Protein AF-A0AAU3PZ41-F1 (afdb_monomer_lite)

Foldseek 3Di:
DDDDDDPLRVLVVLLVVLVVVLVVLVVVLVVLDPPDDDPDDDDDPVVVVVSVVSNVVSVVSSVVSVVVSVVSVVVSVVCVVVVVPDDDPPDD

Secondary structure (DSSP, 8-state):
-PPPPPHHHHHHHHHHHHHHHHHHHHHHHHHT-TT---TT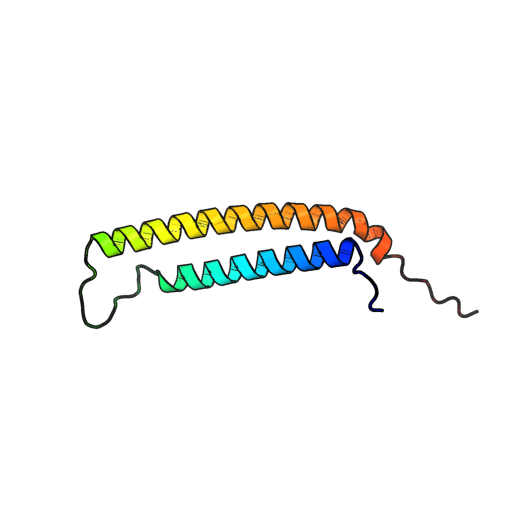-PPPHHHHHHHHHHHHHHHHHHHHHHHHHHHHHHHHHTTHHHHTT-------

Radius of gyration: 21.59 Å; chains: 1; bounding box: 51×29×62 Å

pLDDT: mean 84.61, std 15.35, range [46.28, 98.44]

Sequence (92 aa):
MAALPTQPEMLRRASAELDHARNALSDGAAWLRSDWTPVGTVLPTGVGDACVTARDEIAAAKNALDRAKDALDRALDHYQPDIDAEPVDATR

Structure (mmCIF, N/CA/C/O backbone):
data_AF-A0AAU3PZ41-F1
#
_entry.id   AF-A0AAU3PZ41-F1
#
loop_
_atom_site.group_PDB
_atom_site.id
_atom_site.type_symbol
_atom_site.label_atom_id
_atom_site.label_alt_id
_atom_site.label_comp_id
_atom_site.label_asym_id
_atom_site.label_entity_id
_atom_site.label_seq_id
_atom_site.pdbx_PDB_ins_code
_atom_site.Cartn_x
_atom_site.Cartn_y
_atom_site.Cartn_z
_atom_site.occupancy
_atom_site.B_iso_or_equiv
_atom_site.auth_seq_id
_atom_site.auth_comp_id
_atom_site.auth_asym_id
_atom_site.auth_atom_id
_atom_site.pdbx_PDB_model_num
ATOM 1 N N . MET A 1 1 ? 36.458 0.299 -5.537 1.00 52.03 1 MET A N 1
ATOM 2 C CA . MET A 1 1 ? 35.220 1.108 -5.581 1.00 52.03 1 MET A CA 1
ATOM 3 C C . MET A 1 1 ? 34.090 0.167 -5.953 1.00 52.03 1 MET A C 1
ATOM 5 O O . MET A 1 1 ? 34.285 -0.598 -6.888 1.00 52.03 1 MET A O 1
ATOM 9 N N . ALA A 1 2 ? 32.986 0.141 -5.203 1.00 73.12 2 ALA A N 1
ATOM 10 C CA . ALA A 1 2 ? 31.825 -0.662 -5.591 1.00 73.12 2 ALA A CA 1
ATOM 11 C C . ALA A 1 2 ? 31.184 -0.049 -6.847 1.00 73.12 2 ALA A C 1
ATOM 13 O O . ALA A 1 2 ? 31.125 1.177 -6.958 1.00 73.12 2 ALA A O 1
ATOM 14 N N . ALA A 1 3 ? 30.758 -0.885 -7.795 1.00 81.88 3 ALA A N 1
ATOM 15 C CA . ALA A 1 3 ? 29.997 -0.425 -8.951 1.00 81.88 3 ALA A CA 1
ATOM 16 C C . ALA A 1 3 ? 28.650 0.156 -8.489 1.00 81.88 3 ALA A C 1
ATOM 18 O O . ALA A 1 3 ? 28.064 -0.329 -7.520 1.00 81.88 3 ALA A O 1
ATOM 19 N N . LEU A 1 4 ? 28.185 1.214 -9.159 1.00 90.62 4 LEU A N 1
ATOM 20 C CA . LEU A 1 4 ? 26.851 1.760 -8.914 1.00 90.62 4 LEU A CA 1
ATOM 21 C C . LEU A 1 4 ? 25.791 0.789 -9.457 1.00 90.62 4 LEU A C 1
ATOM 23 O O . LEU A 1 4 ? 26.039 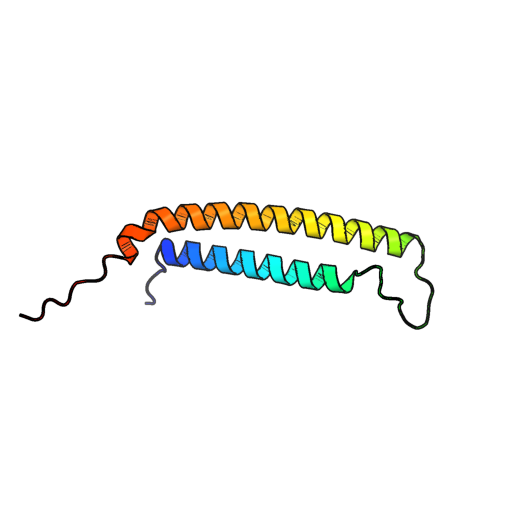0.163 -10.490 1.00 90.62 4 LEU A O 1
ATOM 27 N N . PRO A 1 5 ? 24.625 0.674 -8.796 1.00 90.12 5 PRO A N 1
ATOM 28 C CA . PRO A 1 5 ? 23.538 -0.156 -9.291 1.00 90.12 5 PRO A CA 1
ATOM 29 C C . PRO A 1 5 ? 23.014 0.375 -10.629 1.00 90.12 5 PRO A C 1
ATOM 31 O O . PRO A 1 5 ? 22.969 1.583 -10.877 1.00 90.12 5 PRO A O 1
ATOM 34 N N . THR A 1 6 ? 22.591 -0.545 -11.482 1.00 92.88 6 THR A N 1
ATOM 35 C CA . THR A 1 6 ? 21.915 -0.258 -12.746 1.00 92.88 6 THR A CA 1
ATOM 36 C C . THR A 1 6 ? 20.496 0.271 -12.510 1.00 92.88 6 THR A C 1
ATOM 38 O O . THR A 1 6 ? 19.901 0.079 -11.445 1.00 92.88 6 THR A O 1
ATOM 41 N N . GLN A 1 7 ? 19.907 0.922 -13.519 1.00 92.94 7 GLN A N 1
ATOM 42 C CA . GLN A 1 7 ? 18.522 1.398 -13.428 1.00 92.94 7 GLN A CA 1
ATOM 43 C C . GLN A 1 7 ? 17.514 0.257 -13.166 1.00 92.94 7 GLN A C 1
ATOM 45 O O . GLN A 1 7 ? 16.699 0.416 -12.254 1.00 92.94 7 GLN A O 1
ATOM 50 N N . PRO A 1 8 ? 17.581 -0.913 -13.843 1.00 93.12 8 PRO A N 1
ATOM 51 C CA . PRO A 1 8 ? 16.715 -2.048 -13.518 1.00 93.12 8 PRO A CA 1
ATOM 52 C C . PRO A 1 8 ? 16.891 -2.550 -12.080 1.00 93.12 8 PRO A C 1
ATOM 54 O O . PRO A 1 8 ? 15.907 -2.876 -11.422 1.00 93.12 8 PRO A O 1
ATOM 57 N N . GLU A 1 9 ? 18.119 -2.581 -11.550 1.00 93.19 9 GLU A N 1
ATOM 58 C CA . GLU A 1 9 ? 18.361 -2.959 -10.149 1.00 93.19 9 GLU A CA 1
ATOM 59 C C . GLU A 1 9 ? 17.729 -1.967 -9.170 1.00 93.19 9 GLU A C 1
ATOM 61 O O . GLU A 1 9 ? 17.091 -2.388 -8.204 1.00 93.19 9 GLU A O 1
ATOM 66 N N . MET A 1 10 ? 17.846 -0.662 -9.434 1.00 95.62 10 MET A N 1
ATOM 67 C CA . MET A 1 10 ? 17.191 0.368 -8.625 1.00 95.62 10 MET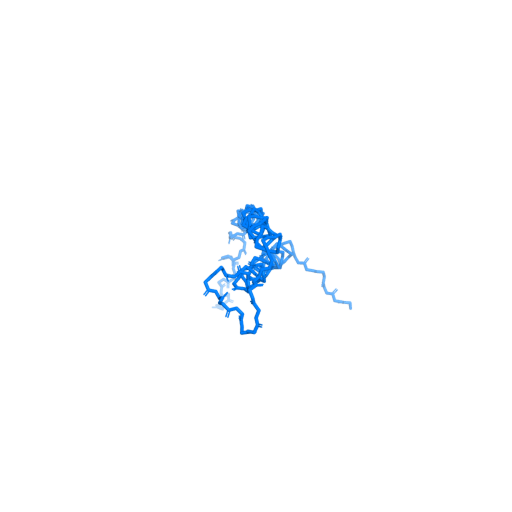 A CA 1
ATOM 68 C C . MET A 1 10 ? 15.665 0.216 -8.631 1.00 95.62 10 MET A C 1
ATOM 70 O O . MET A 1 10 ? 15.044 0.269 -7.569 1.00 95.62 10 MET A O 1
ATOM 74 N N . LEU A 1 11 ? 15.059 -0.005 -9.803 1.00 95.62 11 LEU A N 1
ATOM 75 C CA . LEU A 1 11 ? 13.609 -0.170 -9.943 1.00 95.62 11 LEU A CA 1
ATOM 76 C C . LEU A 1 11 ? 13.109 -1.451 -9.260 1.00 95.62 11 LEU A C 1
ATOM 78 O O . LEU A 1 11 ? 12.131 -1.393 -8.515 1.00 95.62 11 LEU A O 1
ATOM 82 N N . ARG A 1 12 ? 13.807 -2.585 -9.427 1.00 95.12 12 ARG A N 1
ATOM 83 C CA . ARG A 1 12 ? 13.479 -3.839 -8.721 1.00 95.12 12 ARG A CA 1
ATOM 84 C C . ARG A 1 12 ? 13.579 -3.673 -7.215 1.00 95.12 12 ARG A C 1
ATOM 86 O O . ARG A 1 12 ? 12.702 -4.137 -6.490 1.00 95.12 12 ARG A O 1
ATOM 93 N N . ARG A 1 13 ? 14.633 -3.002 -6.735 1.00 96.00 13 ARG A N 1
ATOM 94 C CA . ARG A 1 13 ? 14.795 -2.752 -5.302 1.00 96.00 13 ARG A CA 1
ATOM 95 C C . ARG A 1 13 ? 13.652 -1.895 -4.772 1.00 96.00 13 ARG A C 1
ATOM 97 O O . ARG A 1 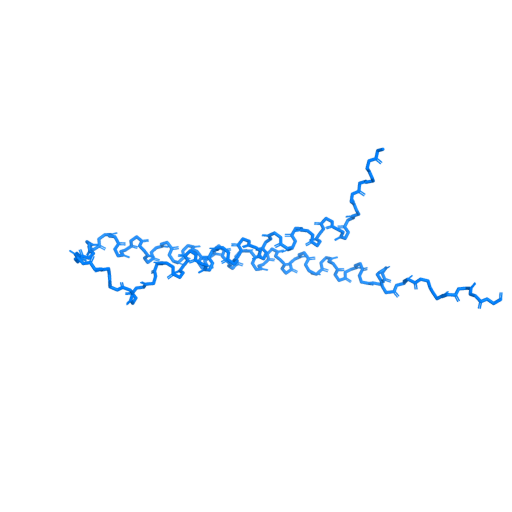13 ? 13.069 -2.254 -3.758 1.00 96.00 13 ARG A O 1
ATOM 104 N N . ALA A 1 14 ? 13.295 -0.818 -5.468 1.00 97.44 14 ALA A N 1
ATOM 105 C CA . ALA A 1 14 ? 12.166 0.022 -5.085 1.00 97.44 14 ALA A CA 1
ATOM 106 C C . ALA A 1 14 ? 10.834 -0.755 -5.081 1.00 97.44 14 ALA A C 1
ATOM 108 O O . ALA A 1 14 ? 10.095 -0.661 -4.105 1.00 97.44 14 ALA A O 1
ATOM 109 N N . SER A 1 15 ? 10.556 -1.573 -6.106 1.00 96.75 15 SER A N 1
ATOM 110 C CA . SER A 1 15 ? 9.347 -2.418 -6.166 1.00 96.75 15 SER A CA 1
ATOM 111 C C . SER A 1 15 ? 9.281 -3.399 -4.983 1.00 96.75 15 SER A C 1
ATOM 113 O O . SER A 1 15 ? 8.243 -3.519 -4.329 1.00 96.75 15 SER A O 1
ATOM 115 N N . ALA A 1 16 ? 10.411 -4.014 -4.616 1.00 96.56 16 ALA A N 1
ATOM 116 C CA . ALA A 1 16 ? 10.500 -4.899 -3.453 1.00 96.56 16 ALA A CA 1
ATOM 117 C C . ALA A 1 16 ? 10.241 -4.179 -2.114 1.00 96.56 16 ALA A C 1
ATOM 119 O O . ALA A 1 16 ? 9.554 -4.725 -1.252 1.00 96.56 16 ALA A O 1
ATOM 120 N N . GLU A 1 17 ? 10.745 -2.954 -1.931 1.00 98.19 17 GLU A N 1
ATOM 121 C CA . GLU A 1 17 ? 10.491 -2.170 -0.710 1.00 98.19 17 GLU A CA 1
ATOM 122 C C . GLU A 1 17 ? 9.020 -1.730 -0.601 1.00 98.19 17 GLU A C 1
ATOM 124 O O . GLU A 1 17 ? 8.453 -1.731 0.494 1.00 98.19 17 GLU A O 1
ATOM 129 N N . LEU A 1 18 ? 8.363 -1.409 -1.724 1.00 97.94 18 LEU A N 1
ATOM 130 C CA . LEU A 1 18 ? 6.923 -1.117 -1.736 1.00 97.94 18 LEU A CA 1
ATOM 131 C C . LEU A 1 18 ? 6.094 -2.345 -1.340 1.00 97.94 18 LEU A C 1
ATOM 133 O O . LEU A 1 18 ? 5.148 -2.225 -0.558 1.00 97.94 18 LEU A O 1
ATOM 137 N N . ASP A 1 19 ? 6.466 -3.525 -1.839 1.00 97.56 19 ASP A N 1
ATOM 138 C CA . ASP A 1 19 ? 5.816 -4.783 -1.468 1.00 97.56 19 ASP A CA 1
ATOM 139 C C . ASP A 1 19 ? 6.013 -5.098 0.022 1.00 97.56 19 ASP A C 1
ATOM 141 O O . ASP A 1 19 ? 5.060 -5.433 0.730 1.00 97.56 19 ASP A O 1
ATOM 145 N N . HIS A 1 20 ? 7.228 -4.889 0.539 1.00 97.75 20 HIS A N 1
ATOM 146 C CA . HIS A 1 20 ? 7.521 -5.030 1.962 1.00 97.75 20 HIS A CA 1
ATOM 147 C C . HIS A 1 20 ? 6.657 -4.096 2.823 1.00 97.75 20 HIS A C 1
ATOM 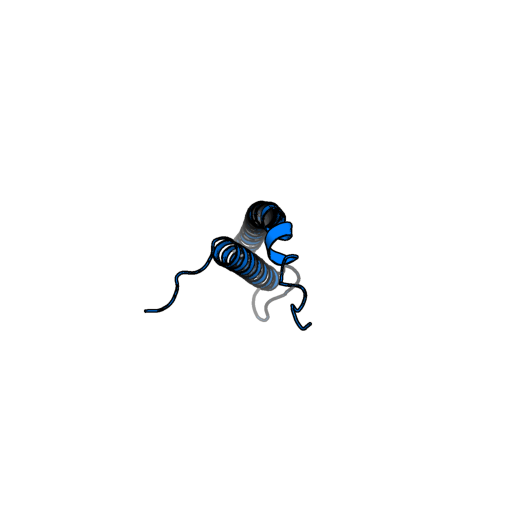149 O O . HIS A 1 20 ? 6.015 -4.553 3.773 1.00 97.75 20 HIS A O 1
ATOM 155 N N . ALA A 1 21 ? 6.569 -2.812 2.462 1.00 98.38 21 ALA A N 1
ATOM 156 C CA . ALA A 1 21 ? 5.736 -1.839 3.168 1.00 98.38 21 ALA A CA 1
ATOM 157 C C . ALA A 1 21 ? 4.250 -2.238 3.160 1.00 98.38 21 ALA A C 1
ATOM 159 O O . ALA A 1 21 ? 3.566 -2.155 4.183 1.00 98.38 21 ALA A O 1
ATOM 160 N N . ARG A 1 22 ? 3.745 -2.734 2.027 1.00 98.12 22 ARG A N 1
ATOM 161 C CA . ARG A 1 22 ? 2.365 -3.216 1.897 1.00 98.12 22 ARG A CA 1
ATOM 162 C C . ARG A 1 22 ? 2.083 -4.421 2.798 1.00 98.12 22 ARG A C 1
ATOM 164 O O . ARG A 1 22 ? 0.994 -4.518 3.379 1.00 98.12 22 ARG A O 1
ATOM 171 N N . ASN A 1 23 ? 3.039 -5.336 2.915 1.00 97.44 23 ASN A N 1
ATOM 172 C CA . ASN A 1 23 ? 2.922 -6.506 3.782 1.00 97.44 23 ASN A CA 1
ATOM 173 C C . ASN A 1 23 ? 2.922 -6.088 5.259 1.00 97.44 23 ASN A C 1
ATOM 175 O O . ASN A 1 23 ? 2.001 -6.459 5.982 1.00 97.44 23 ASN A O 1
ATOM 179 N N . ALA A 1 24 ? 3.824 -5.191 5.667 1.00 97.81 24 ALA A N 1
ATOM 180 C CA . ALA A 1 24 ? 3.845 -4.642 7.026 1.00 97.81 24 ALA A CA 1
ATOM 181 C C . ALA A 1 24 ? 2.532 -3.926 7.405 1.00 97.81 24 ALA A C 1
ATOM 183 O O . ALA A 1 24 ? 2.019 -4.081 8.513 1.00 97.81 24 ALA A O 1
ATOM 184 N N . LEU A 1 25 ? 1.933 -3.182 6.469 1.00 97.69 25 LEU A N 1
ATOM 185 C CA . LEU A 1 25 ? 0.608 -2.583 6.655 1.00 97.69 25 LEU A CA 1
ATOM 186 C C . LEU A 1 25 ? -0.496 -3.639 6.822 1.00 97.69 25 LEU A C 1
ATOM 188 O O . LEU A 1 25 ? -1.424 -3.451 7.607 1.00 97.69 25 LEU A O 1
ATOM 192 N N . SER A 1 26 ? -0.406 -4.757 6.100 1.00 96.12 26 SER A N 1
ATOM 193 C CA . SER A 1 26 ? -1.354 -5.871 6.234 1.00 96.12 26 SER A CA 1
ATOM 194 C C . SER A 1 26 ? -1.259 -6.525 7.609 1.00 96.12 26 SER A C 1
ATOM 196 O O . SER A 1 26 ? -2.295 -6.785 8.222 1.00 96.12 26 SER A O 1
ATOM 198 N N . ASP A 1 27 ? -0.041 -6.705 8.117 1.00 95.31 27 ASP A N 1
ATOM 199 C CA . ASP A 1 27 ? 0.197 -7.196 9.472 1.00 95.31 27 ASP A CA 1
ATOM 200 C C . ASP A 1 27 ? -0.383 -6.225 10.506 1.00 95.31 27 ASP A C 1
ATOM 202 O O . ASP A 1 27 ? -1.123 -6.636 11.399 1.00 95.31 27 ASP A O 1
ATOM 206 N N . GLY A 1 28 ? -0.145 -4.918 10.343 1.00 94.06 28 GLY A N 1
ATOM 207 C CA . GLY A 1 28 ? -0.732 -3.878 11.193 1.00 94.06 28 GLY A CA 1
ATOM 208 C C . GLY A 1 28 ? -2.264 -3.917 11.221 1.00 94.06 28 GLY A C 1
ATOM 209 O O . GLY A 1 28 ? -2.868 -3.895 12.292 1.00 94.06 28 GLY A O 1
ATOM 210 N N . ALA A 1 29 ? -2.914 -4.053 10.061 1.00 93.12 29 ALA A N 1
ATOM 211 C CA . ALA A 1 29 ? -4.369 -4.196 9.988 1.00 93.12 29 ALA A CA 1
ATOM 212 C C . ALA A 1 29 ? -4.875 -5.489 10.650 1.00 93.12 29 ALA A C 1
ATOM 214 O O . ALA A 1 29 ? -5.970 -5.491 11.217 1.00 93.12 29 ALA A O 1
ATOM 215 N N . ALA A 1 30 ? -4.096 -6.575 10.603 1.00 91.12 30 ALA A N 1
ATOM 216 C CA . ALA A 1 30 ? -4.447 -7.834 11.252 1.00 91.12 30 ALA A CA 1
ATOM 217 C C . ALA A 1 30 ? -4.492 -7.708 12.785 1.00 91.12 30 ALA A C 1
ATOM 219 O O . ALA A 1 30 ? -5.357 -8.320 13.408 1.00 91.12 30 ALA A O 1
ATOM 220 N N . TRP A 1 31 ? -3.638 -6.869 13.380 1.00 89.62 31 TRP A N 1
ATOM 221 C CA . TRP A 1 31 ? -3.679 -6.556 14.816 1.00 89.62 31 TRP A CA 1
ATOM 222 C C . TRP A 1 31 ? -4.898 -5.721 15.227 1.00 89.62 31 TRP A C 1
ATOM 224 O O . TRP A 1 31 ? -5.333 -5.792 16.373 1.00 89.62 31 TRP A O 1
ATOM 234 N N . LEU A 1 32 ? -5.477 -4.952 14.301 1.00 87.50 32 LEU A N 1
ATOM 235 C CA . LEU A 1 32 ? -6.654 -4.101 14.537 1.00 87.50 32 LEU A CA 1
ATOM 236 C C . LEU A 1 32 ? -7.983 -4.816 14.240 1.00 87.50 32 LEU A C 1
ATOM 238 O O . LEU A 1 32 ? -9.032 -4.191 14.051 1.00 87.50 32 LEU A O 1
ATOM 242 N N . ARG A 1 33 ? -7.949 -6.142 14.141 1.00 76.88 33 ARG A N 1
ATOM 243 C CA . ARG A 1 33 ? -9.112 -6.964 13.833 1.00 76.88 33 ARG A CA 1
ATOM 244 C C . ARG A 1 33 ? -10.205 -6.805 14.887 1.00 76.88 33 ARG A C 1
ATOM 246 O O . ARG A 1 33 ? -10.011 -7.061 16.067 1.00 76.88 33 ARG A O 1
ATOM 253 N N . SER A 1 34 ? -11.386 -6.404 14.420 1.00 64.00 34 SER A N 1
ATOM 254 C CA . SER A 1 34 ? -12.557 -6.140 15.268 1.00 64.00 34 SER A CA 1
ATOM 255 C C . SER A 1 34 ? -13.135 -7.401 15.921 1.00 64.00 34 SER A C 1
ATOM 257 O O . SER A 1 34 ? -13.934 -7.281 16.843 1.00 64.00 34 SER A O 1
ATOM 259 N N . ASP A 1 35 ? -12.788 -8.591 15.424 1.00 71.44 35 ASP A N 1
ATOM 260 C CA . ASP A 1 35 ? -13.221 -9.883 15.964 1.00 71.44 35 ASP A CA 1
ATOM 261 C C . ASP A 1 35 ? -12.351 -10.366 17.132 1.00 71.44 35 ASP A C 1
ATOM 263 O O . ASP A 1 35 ? -12.704 -11.329 17.814 1.00 71.44 35 ASP A O 1
ATOM 267 N N . TRP A 1 36 ? -11.233 -9.694 17.409 1.00 70.75 36 TRP A N 1
ATOM 268 C CA . TRP A 1 36 ? -10.456 -9.968 18.607 1.00 70.75 36 TRP A CA 1
ATOM 269 C C . TRP A 1 36 ? -11.125 -9.302 19.804 1.00 70.75 36 TRP A C 1
ATOM 271 O O . TRP A 1 36 ? -11.247 -8.083 19.868 1.00 70.75 36 TRP A O 1
ATOM 281 N N . THR A 1 37 ? -11.559 -10.113 20.768 1.00 66.56 37 THR A N 1
ATOM 282 C CA . THR A 1 37 ? -12.010 -9.617 22.072 1.00 66.56 37 THR A CA 1
ATOM 283 C C . THR A 1 37 ? -10.801 -9.603 23.004 1.00 66.56 37 THR A C 1
ATOM 285 O O . THR A 1 37 ? -10.316 -10.682 23.356 1.00 66.56 37 THR A O 1
ATOM 288 N N . PRO A 1 38 ? -10.271 -8.432 23.401 1.00 68.25 38 PRO A N 1
ATOM 289 C CA . PRO A 1 38 ? -9.184 -8.392 24.365 1.00 68.25 38 PRO A CA 1
ATOM 290 C C . PRO A 1 38 ? -9.648 -9.000 25.687 1.00 68.25 38 PRO A C 1
ATOM 292 O O . PRO A 1 38 ? -10.762 -8.751 26.153 1.00 68.25 38 PRO A O 1
ATOM 295 N N . VAL A 1 39 ? -8.787 -9.796 26.316 1.00 74.44 39 VAL A N 1
ATOM 296 C CA . VAL A 1 39 ? -9.066 -10.321 27.653 1.00 74.44 39 VAL A CA 1
ATOM 297 C C . VAL A 1 39 ? -8.979 -9.172 28.660 1.00 74.44 39 VAL A C 1
ATOM 299 O O . VAL A 1 39 ? -7.968 -8.479 28.721 1.00 74.44 39 VAL A O 1
ATOM 302 N N . GLY A 1 40 ? -10.012 -9.007 29.489 1.00 66.44 40 GLY A N 1
ATOM 303 C CA . GLY A 1 40 ? -9.938 -8.206 30.716 1.00 66.44 40 GLY A CA 1
ATOM 304 C C . GLY A 1 40 ? -10.600 -6.827 30.696 1.00 66.44 40 GLY A C 1
ATOM 305 O O . GLY A 1 40 ? -10.795 -6.281 31.777 1.00 66.44 40 GLY A O 1
ATOM 306 N N . THR A 1 41 ? -11.016 -6.277 29.549 1.00 64.19 41 THR A N 1
ATOM 307 C CA . THR A 1 41 ? -11.736 -4.986 29.497 1.00 64.19 41 THR A CA 1
ATOM 308 C C . THR A 1 41 ? -12.590 -4.834 2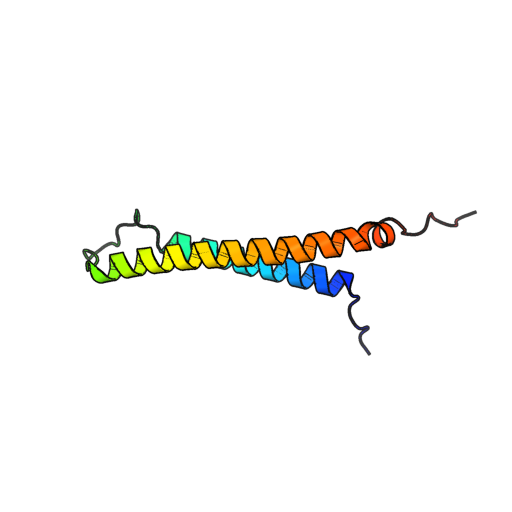8.236 1.00 64.19 41 THR A C 1
ATOM 310 O O . THR A 1 41 ? -12.194 -5.219 27.139 1.00 64.19 41 THR A O 1
ATOM 313 N N . VAL A 1 42 ? -13.769 -4.220 28.384 1.00 70.00 42 VAL A N 1
ATOM 314 C CA . VAL A 1 42 ? -14.561 -3.724 27.246 1.00 70.00 42 VAL A CA 1
ATOM 315 C C . VAL A 1 42 ? -13.816 -2.533 26.641 1.00 70.00 42 VAL A C 1
ATOM 317 O O . VAL A 1 42 ? -13.450 -1.609 27.370 1.00 70.00 42 VAL A O 1
ATOM 320 N N . LEU A 1 43 ? -13.580 -2.549 25.326 1.00 68.31 43 LEU A N 1
ATOM 321 C CA . LEU A 1 43 ? -12.992 -1.411 24.618 1.00 68.31 43 LEU A CA 1
ATOM 322 C C . LEU A 1 43 ? -13.871 -0.160 24.814 1.00 68.31 43 LEU A C 1
ATOM 324 O O . LEU A 1 43 ? -15.072 -0.224 24.544 1.00 68.31 43 LEU A O 1
ATOM 328 N N . PRO A 1 44 ? -13.308 0.990 25.229 1.00 79.81 44 PRO A N 1
ATOM 329 C CA . PRO A 1 44 ? -14.031 2.255 25.179 1.00 79.81 44 PRO A CA 1
ATOM 330 C C . PRO A 1 44 ? -14.447 2.562 23.737 1.00 79.81 44 PRO A C 1
ATOM 332 O O . PRO A 1 44 ? -13.657 2.348 22.816 1.00 79.81 44 PRO A O 1
ATOM 335 N N . THR A 1 45 ? -15.642 3.120 23.534 1.00 73.81 45 THR A N 1
ATOM 336 C CA . THR A 1 45 ? -16.197 3.397 22.196 1.00 73.81 45 THR A CA 1
ATOM 337 C C . THR A 1 45 ? -15.221 4.164 21.293 1.00 73.81 45 THR A C 1
ATOM 339 O O . THR A 1 45 ? -14.995 3.757 20.159 1.00 73.81 45 THR A O 1
ATOM 342 N N . GLY A 1 46 ? -14.533 5.185 21.822 1.00 80.56 46 GLY A N 1
ATOM 343 C CA . GLY A 1 46 ? -13.565 5.977 21.048 1.00 80.56 46 GLY A CA 1
ATOM 344 C C . GLY A 1 46 ? -12.306 5.216 20.604 1.00 80.56 46 GLY A C 1
ATOM 345 O O . GLY A 1 46 ? -11.671 5.606 19.629 1.00 80.56 46 GLY A O 1
ATOM 346 N N . VAL A 1 47 ? -11.944 4.116 21.274 1.00 84.19 47 VAL A N 1
ATOM 347 C CA . VAL A 1 47 ? -10.837 3.253 20.827 1.00 84.19 47 VAL A CA 1
ATOM 348 C C . VAL A 1 47 ? -11.298 2.368 19.665 1.00 84.19 47 VAL A C 1
ATOM 350 O O . VAL A 1 47 ? -10.537 2.162 18.725 1.00 84.19 47 VAL A O 1
ATOM 353 N N . GLY A 1 48 ? -12.559 1.919 19.676 1.00 83.69 48 GLY A N 1
ATOM 354 C CA . GLY A 1 48 ? -13.169 1.228 18.537 1.00 83.69 48 GLY A CA 1
ATOM 355 C C . GLY A 1 48 ? -13.169 2.091 17.273 1.00 83.69 48 GLY A C 1
ATOM 356 O O . GLY A 1 48 ? -12.688 1.645 16.231 1.00 83.69 48 GLY A O 1
ATOM 357 N N . ASP A 1 49 ? -13.606 3.347 17.387 1.00 86.25 49 ASP A N 1
ATOM 358 C CA . ASP A 1 49 ? -13.618 4.303 16.269 1.00 86.25 49 ASP A CA 1
ATOM 359 C C . ASP A 1 49 ? -12.204 4.569 15.725 1.00 86.25 49 ASP A C 1
ATOM 361 O O . ASP A 1 49 ? -11.991 4.624 14.510 1.00 86.25 49 ASP A O 1
ATOM 365 N N . ALA A 1 50 ? -11.209 4.665 16.615 1.00 89.81 50 ALA A N 1
ATOM 366 C CA . ALA A 1 50 ? -9.809 4.817 16.231 1.00 89.81 50 ALA A CA 1
ATOM 367 C C . ALA A 1 50 ? -9.278 3.586 15.475 1.00 89.81 50 ALA A C 1
ATOM 369 O O . ALA A 1 50 ? -8.590 3.741 14.467 1.00 89.81 50 ALA A O 1
ATOM 370 N N . CYS A 1 51 ? -9.619 2.368 15.912 1.00 89.31 51 CYS A N 1
ATOM 371 C CA . CYS A 1 51 ? -9.247 1.137 15.210 1.00 89.31 51 CYS A CA 1
ATOM 372 C C . CYS A 1 51 ? -9.881 1.048 13.815 1.00 89.31 51 CYS A C 1
ATOM 374 O O . CYS A 1 51 ? -9.210 0.618 12.876 1.00 89.31 51 CYS A O 1
ATOM 376 N N . VAL A 1 52 ? -11.146 1.458 13.666 1.00 89.19 52 VAL A N 1
ATOM 377 C CA . VAL A 1 52 ? -11.823 1.511 12.359 1.00 89.19 52 VAL A CA 1
ATOM 378 C C . VAL A 1 52 ? -11.131 2.522 11.449 1.00 89.19 52 VAL A C 1
ATOM 380 O O . VAL A 1 52 ? -10.684 2.154 10.366 1.00 89.19 52 VAL A O 1
ATOM 383 N N . THR A 1 53 ? -10.931 3.748 11.936 1.00 93.06 53 THR A N 1
ATOM 384 C CA . THR A 1 53 ? -10.256 4.818 11.184 1.00 93.06 53 THR A CA 1
ATOM 385 C C . THR A 1 53 ? -8.864 4.385 10.725 1.00 93.06 53 THR A C 1
ATOM 387 O O . THR A 1 53 ? -8.518 4.513 9.556 1.00 93.06 53 THR A O 1
ATOM 390 N N . ALA A 1 54 ? -8.067 3.801 11.624 1.00 94.38 54 ALA A N 1
ATOM 391 C CA . ALA A 1 54 ? -6.731 3.321 11.290 1.00 94.38 54 ALA A CA 1
ATOM 392 C C . ALA A 1 54 ? -6.755 2.222 10.215 1.00 94.38 54 ALA A C 1
ATOM 394 O O . ALA A 1 54 ? -5.891 2.206 9.341 1.00 94.38 54 ALA A O 1
ATOM 395 N N . ARG A 1 55 ? -7.740 1.314 10.237 1.00 94.00 55 ARG A N 1
ATOM 396 C CA . ARG A 1 55 ? -7.884 0.278 9.202 1.00 94.00 55 ARG A CA 1
ATOM 397 C C . ARG A 1 55 ? -8.232 0.862 7.839 1.00 94.00 55 ARG A C 1
ATOM 399 O O . ARG A 1 55 ? -7.692 0.381 6.842 1.00 94.00 55 ARG A O 1
ATOM 406 N N . ASP A 1 56 ? -9.087 1.876 7.802 1.00 95.12 56 ASP A N 1
ATOM 407 C CA . ASP A 1 56 ? -9.465 2.552 6.561 1.00 95.12 56 ASP A CA 1
ATOM 408 C C . ASP A 1 56 ? -8.262 3.286 5.950 1.00 95.12 56 ASP A C 1
ATOM 410 O O . ASP A 1 56 ? -7.966 3.119 4.763 1.00 95.12 56 ASP A O 1
ATOM 414 N N . GLU A 1 57 ? -7.487 3.996 6.773 1.00 98.00 57 GLU A N 1
ATOM 415 C CA . GLU A 1 57 ? -6.250 4.659 6.341 1.00 98.00 57 GLU A CA 1
ATOM 416 C C . GLU A 1 57 ? -5.184 3.656 5.873 1.00 98.00 57 GLU A C 1
ATOM 418 O O . GLU A 1 57 ? -4.541 3.852 4.840 1.00 98.00 57 GLU A O 1
ATOM 423 N N . ILE A 1 58 ? -5.029 2.524 6.571 1.00 97.44 58 ILE A N 1
ATOM 424 C CA . ILE A 1 58 ? -4.136 1.441 6.138 1.00 97.44 58 ILE A CA 1
ATOM 425 C C . ILE A 1 58 ? -4.569 0.887 4.772 1.00 97.44 58 ILE A C 1
ATOM 427 O O . ILE A 1 58 ? -3.721 0.640 3.909 1.00 97.44 58 ILE A O 1
ATOM 431 N N . ALA A 1 59 ? -5.870 0.697 4.543 1.00 96.81 59 ALA A N 1
ATOM 432 C CA . ALA A 1 59 ? -6.380 0.233 3.256 1.00 96.81 59 ALA A CA 1
ATOM 433 C C . ALA A 1 59 ? -6.085 1.243 2.133 1.00 96.81 59 ALA A C 1
ATOM 435 O O . ALA A 1 59 ? -5.615 0.854 1.059 1.00 96.81 59 ALA A O 1
ATOM 436 N N . ALA A 1 60 ? -6.284 2.539 2.389 1.00 98.12 60 ALA A N 1
ATOM 437 C CA . ALA A 1 60 ? -5.952 3.602 1.444 1.00 98.12 60 ALA A CA 1
ATOM 438 C C . ALA A 1 60 ? -4.446 3.649 1.127 1.00 98.12 60 ALA A C 1
ATOM 440 O O . ALA A 1 60 ? -4.062 3.733 -0.045 1.00 98.12 60 ALA A O 1
ATOM 441 N N . ALA A 1 61 ? -3.592 3.523 2.146 1.00 98.38 61 ALA A N 1
ATOM 442 C CA . ALA A 1 61 ? -2.142 3.479 1.989 1.00 98.38 61 ALA A CA 1
ATOM 443 C C . ALA A 1 61 ? -1.693 2.279 1.141 1.00 98.38 61 ALA A C 1
ATOM 445 O O . ALA A 1 61 ? -0.904 2.444 0.210 1.00 98.38 61 ALA A O 1
ATOM 446 N N . LYS A 1 62 ? -2.252 1.085 1.377 1.00 98.12 62 LYS A N 1
ATOM 447 C CA . LYS A 1 62 ? -1.971 -0.105 0.555 1.00 98.12 62 LYS A CA 1
ATOM 448 C C . LYS A 1 62 ? -2.338 0.107 -0.914 1.00 98.12 62 LYS A C 1
ATOM 450 O O . LYS A 1 62 ? -1.539 -0.213 -1.785 1.00 98.12 62 LYS A O 1
ATOM 455 N N . ASN A 1 63 ? -3.485 0.727 -1.191 1.00 98.12 63 ASN A N 1
ATOM 456 C CA . ASN A 1 63 ? -3.887 1.057 -2.562 1.00 98.12 63 ASN A CA 1
ATOM 457 C C . ASN A 1 63 ? -2.953 2.087 -3.226 1.00 98.12 63 ASN A C 1
ATOM 459 O O . ASN A 1 63 ? -2.830 2.126 -4.451 1.00 98.12 63 ASN A O 1
ATOM 463 N N . ALA A 1 64 ? -2.325 2.978 -2.455 1.00 98.44 64 ALA A N 1
ATOM 464 C CA . ALA A 1 64 ? -1.309 3.891 -2.976 1.00 98.44 64 ALA A CA 1
ATOM 465 C C . ALA A 1 64 ? 0.004 3.160 -3.299 1.00 98.44 64 ALA A C 1
ATOM 467 O O . ALA A 1 64 ? 0.580 3.407 -4.358 1.00 98.44 64 ALA A O 1
ATOM 468 N N . LEU A 1 65 ? 0.433 2.231 -2.437 1.00 98.12 65 LEU A N 1
ATOM 469 C CA . LEU A 1 65 ? 1.610 1.390 -2.674 1.00 98.12 65 LEU A CA 1
ATOM 470 C C . LEU A 1 65 ? 1.430 0.488 -3.900 1.00 98.12 65 LEU A C 1
ATOM 472 O O . LEU A 1 65 ? 2.331 0.434 -4.729 1.00 98.12 65 LEU A O 1
ATOM 476 N N . ASP A 1 66 ? 0.260 -0.139 -4.057 1.00 97.69 66 ASP A N 1
ATOM 477 C CA . ASP A 1 66 ? -0.055 -0.988 -5.215 1.00 97.69 66 ASP A CA 1
ATOM 478 C C . ASP A 1 66 ? 0.052 -0.194 -6.527 1.00 97.69 66 ASP A C 1
ATOM 480 O O . ASP A 1 66 ? 0.732 -0.614 -7.459 1.00 97.69 66 ASP A O 1
ATOM 484 N N . ARG A 1 67 ? -0.496 1.028 -6.571 1.00 98.19 67 ARG A N 1
ATOM 485 C CA . ARG A 1 67 ? -0.365 1.913 -7.744 1.00 98.19 67 ARG A CA 1
ATOM 486 C C . ARG A 1 67 ? 1.080 2.319 -8.038 1.00 98.19 67 ARG A C 1
ATOM 488 O O . ARG A 1 67 ? 1.451 2.438 -9.204 1.00 98.19 67 ARG A O 1
ATOM 495 N N . ALA A 1 68 ? 1.879 2.579 -7.004 1.00 97.75 68 ALA A N 1
ATOM 496 C CA . ALA A 1 68 ? 3.290 2.915 -7.173 1.00 97.75 68 ALA A CA 1
ATOM 497 C C . ALA A 1 68 ? 4.089 1.711 -7.692 1.00 97.75 68 ALA A C 1
ATOM 499 O O . ALA A 1 68 ? 4.898 1.867 -8.604 1.00 97.75 68 ALA A O 1
ATOM 500 N N . LYS A 1 69 ? 3.815 0.513 -7.165 1.00 96.94 69 LYS A N 1
ATOM 501 C CA . LYS A 1 69 ? 4.430 -0.739 -7.605 1.00 96.94 69 LYS A CA 1
ATOM 502 C C . LYS A 1 69 ? 4.092 -1.042 -9.063 1.00 96.94 69 LYS A C 1
ATOM 504 O O . LYS A 1 69 ? 5.007 -1.237 -9.851 1.00 96.94 69 LYS A O 1
ATOM 509 N N . ASP A 1 70 ? 2.821 -0.933 -9.450 1.00 96.38 70 ASP A N 1
ATOM 510 C CA . ASP A 1 70 ? 2.386 -1.109 -10.841 1.00 96.38 70 ASP A CA 1
ATOM 511 C C . ASP A 1 70 ? 3.129 -0.175 -11.810 1.00 96.38 70 ASP A C 1
ATOM 513 O O . ASP A 1 70 ? 3.422 -0.550 -12.945 1.00 96.38 70 ASP A O 1
ATOM 517 N N . ALA A 1 71 ? 3.431 1.060 -11.394 1.00 96.94 71 ALA A N 1
ATOM 518 C CA . ALA A 1 71 ? 4.192 1.997 -12.217 1.00 96.94 71 ALA A CA 1
ATOM 519 C C . ALA A 1 71 ? 5.660 1.566 -12.383 1.00 96.94 71 ALA A C 1
ATOM 521 O O . ALA A 1 71 ? 6.215 1.718 -13.473 1.00 96.94 71 ALA A O 1
ATOM 522 N N . LEU A 1 72 ? 6.277 1.020 -11.329 1.00 95.88 72 LEU A N 1
ATOM 523 C CA . LEU A 1 72 ? 7.638 0.480 -11.388 1.00 95.88 72 LEU A CA 1
ATOM 524 C C . LEU A 1 72 ? 7.704 -0.803 -12.214 1.00 95.88 72 LEU A C 1
ATOM 526 O O . LEU A 1 72 ? 8.621 -0.946 -13.016 1.00 95.88 72 LEU A O 1
ATOM 530 N N . ASP A 1 73 ? 6.731 -1.697 -12.062 1.00 92.75 73 ASP A N 1
ATOM 531 C CA . ASP A 1 73 ? 6.685 -2.964 -12.789 1.00 92.75 73 ASP A CA 1
ATOM 532 C C . ASP A 1 73 ? 6.513 -2.707 -14.300 1.00 92.75 73 ASP A C 1
ATOM 534 O O . ASP A 1 73 ? 7.279 -3.232 -15.103 1.00 92.75 73 ASP A O 1
ATOM 538 N N . ARG A 1 74 ? 5.653 -1.757 -14.700 1.00 93.50 74 ARG A N 1
ATOM 539 C CA . ARG A 1 74 ? 5.567 -1.306 -16.108 1.00 93.50 74 ARG A CA 1
ATOM 540 C C . ARG A 1 74 ? 6.862 -0.679 -16.626 1.00 93.50 74 ARG A C 1
ATOM 542 O O . ARG A 1 74 ? 7.167 -0.782 -17.811 1.00 93.50 74 ARG A O 1
ATOM 549 N N . ALA A 1 75 ? 7.602 0.027 -15.771 1.00 93.81 75 ALA A N 1
ATOM 550 C CA . ALA A 1 75 ? 8.904 0.569 -16.147 1.00 93.81 75 ALA A CA 1
ATOM 551 C C . ALA A 1 75 ? 9.956 -0.542 -16.286 1.00 93.81 75 ALA A C 1
ATOM 553 O O . ALA A 1 75 ? 10.840 -0.426 -17.125 1.00 93.81 75 ALA A O 1
ATOM 554 N N . LEU A 1 76 ? 9.857 -1.619 -15.502 1.00 91.94 76 LEU A N 1
ATOM 555 C CA . LEU A 1 76 ? 10.710 -2.802 -15.620 1.00 91.94 76 LEU A CA 1
ATOM 556 C C . LEU A 1 76 ? 10.431 -3.592 -16.900 1.00 91.94 76 LEU A C 1
ATOM 558 O O . LEU A 1 76 ? 11.390 -4.023 -17.536 1.00 91.94 76 LEU A O 1
ATOM 562 N N . ASP A 1 77 ? 9.169 -3.690 -17.328 1.00 91.44 77 ASP A N 1
ATOM 563 C CA . ASP A 1 77 ? 8.794 -4.327 -18.600 1.00 91.44 77 ASP A CA 1
ATOM 564 C C . ASP A 1 77 ? 9.509 -3.688 -19.807 1.00 91.44 77 ASP A C 1
ATOM 566 O O . ASP A 1 77 ? 9.809 -4.362 -20.792 1.00 91.44 77 ASP A O 1
ATOM 570 N N . HIS A 1 78 ? 9.846 -2.393 -19.732 1.00 87.19 78 HIS A N 1
ATOM 571 C CA . HIS A 1 78 ? 10.639 -1.712 -20.761 1.00 87.19 78 HIS A CA 1
ATOM 572 C C . HIS A 1 78 ? 12.061 -2.283 -20.903 1.00 87.19 78 HIS A C 1
ATOM 574 O O . HIS A 1 78 ? 12.607 -2.279 -22.002 1.00 87.19 78 HIS A O 1
ATOM 580 N N . TYR A 1 79 ? 12.642 -2.789 -19.812 1.00 81.06 79 TYR A N 1
ATOM 581 C CA . TYR A 1 79 ? 13.989 -3.369 -19.772 1.00 81.06 79 TYR A CA 1
ATOM 582 C C . TYR A 1 79 ? 14.000 -4.893 -19.971 1.00 81.06 79 TYR A C 1
ATOM 584 O O . TYR A 1 79 ? 15.072 -5.487 -20.049 1.00 81.06 79 TYR A O 1
ATOM 592 N N . GLN A 1 80 ? 12.832 -5.538 -20.074 1.00 71.75 80 GLN A N 1
ATOM 593 C CA . GLN A 1 80 ? 12.692 -6.966 -20.383 1.00 71.75 80 GLN A CA 1
ATOM 594 C C . GLN A 1 80 ? 13.531 -7.433 -21.599 1.00 71.75 80 GLN A C 1
ATOM 596 O O . GLN A 1 80 ? 14.239 -8.431 -21.459 1.00 71.75 80 GLN A O 1
ATOM 601 N N . PRO A 1 81 ? 13.558 -6.722 -22.752 1.00 63.47 81 PRO A N 1
ATOM 602 C CA . PRO A 1 81 ? 14.357 -7.154 -23.903 1.00 63.47 81 PRO A CA 1
ATOM 603 C C . PRO A 1 81 ? 15.876 -7.135 -23.666 1.00 63.47 81 PRO A C 1
ATOM 605 O O . PRO A 1 81 ? 16.586 -7.880 -24.335 1.00 63.47 81 PRO A O 1
ATOM 608 N N . ASP A 1 82 ? 16.379 -6.342 -22.713 1.00 58.75 82 ASP A N 1
ATOM 609 C CA . ASP A 1 82 ? 17.806 -6.310 -22.358 1.00 58.75 82 ASP A CA 1
ATOM 610 C C . ASP A 1 82 ? 18.191 -7.444 -21.387 1.00 58.75 82 ASP A C 1
ATOM 612 O O . ASP A 1 82 ? 19.355 -7.833 -21.315 1.00 58.75 82 ASP A O 1
ATOM 616 N N . ILE A 1 83 ? 17.222 -7.983 -20.637 1.00 57.88 83 ILE A N 1
ATOM 617 C CA . ILE A 1 83 ? 17.416 -9.092 -19.685 1.00 57.88 83 ILE A CA 1
ATOM 618 C C . ILE A 1 83 ? 17.416 -10.439 -20.416 1.00 57.88 83 ILE A C 1
ATOM 620 O O . ILE A 1 83 ? 18.219 -11.312 -20.095 1.00 57.88 83 ILE A O 1
ATOM 624 N N . ASP A 1 84 ? 16.552 -10.595 -21.420 1.00 59.34 84 ASP A N 1
ATOM 625 C CA . ASP A 1 84 ? 16.451 -11.822 -22.221 1.00 59.34 84 ASP A CA 1
ATOM 626 C C . ASP A 1 84 ? 17.612 -11.979 -23.229 1.00 59.34 84 ASP A C 1
ATOM 628 O O . ASP A 1 84 ? 17.739 -13.012 -23.887 1.00 59.34 84 ASP A O 1
ATOM 632 N N . ALA A 1 85 ? 18.474 -10.963 -23.349 1.00 55.94 85 ALA A N 1
ATOM 633 C CA . ALA A 1 85 ? 19.603 -10.901 -24.274 1.00 55.94 85 ALA A CA 1
ATOM 634 C C . ALA A 1 85 ? 20.950 -11.345 -23.658 1.00 55.94 85 ALA A C 1
ATOM 636 O O . ALA A 1 85 ? 22.008 -10.894 -24.108 1.00 55.94 85 ALA A O 1
ATOM 637 N N . GLU A 1 86 ? 20.955 -12.224 -22.647 1.00 51.66 86 GLU A N 1
ATOM 638 C CA . GLU A 1 86 ? 22.204 -12.882 -22.233 1.00 51.66 86 GLU A CA 1
ATOM 639 C C . GLU A 1 86 ? 22.790 -13.740 -23.377 1.00 51.66 86 GLU A C 1
ATOM 641 O O . GLU A 1 86 ? 22.056 -14.323 -24.183 1.00 51.66 86 GLU A O 1
ATOM 646 N N . PRO A 1 87 ? 24.130 -13.779 -23.505 1.00 50.72 87 PRO A N 1
ATOM 647 C CA . PRO A 1 87 ? 24.801 -14.171 -24.731 1.00 50.72 87 PRO A CA 1
ATOM 648 C C . PRO A 1 87 ? 24.654 -15.669 -24.974 1.00 50.72 87 PRO A C 1
ATOM 650 O O . PRO A 1 87 ? 25.032 -16.495 -24.144 1.00 50.72 87 PRO A O 1
ATOM 653 N N . VAL A 1 88 ? 24.169 -16.015 -26.166 1.00 57.50 88 VAL A N 1
ATOM 654 C CA . VAL A 1 88 ? 24.297 -17.367 -26.704 1.00 57.50 88 VAL A CA 1
ATOM 655 C C . VAL A 1 88 ? 25.785 -17.697 -26.717 1.00 57.50 88 VAL A C 1
ATOM 657 O O . VAL A 1 88 ? 26.561 -17.049 -27.419 1.00 57.50 88 VAL A O 1
ATOM 660 N N . ASP A 1 89 ? 26.151 -18.657 -25.877 1.00 52.09 89 ASP A N 1
ATOM 661 C CA . ASP A 1 89 ? 27.463 -19.268 -25.736 1.00 52.09 89 ASP A CA 1
ATOM 662 C C . ASP A 1 89 ? 28.201 -19.316 -27.087 1.00 52.09 89 ASP A C 1
ATOM 664 O O . ASP A 1 89 ? 27.903 -20.129 -27.966 1.00 52.09 89 ASP A O 1
ATOM 668 N N . ALA A 1 90 ? 29.148 -18.394 -27.279 1.00 52.69 90 ALA A N 1
ATOM 669 C CA . ALA A 1 90 ? 30.041 -18.378 -28.427 1.00 52.69 90 ALA A CA 1
ATOM 670 C C . ALA A 1 90 ? 31.161 -19.403 -28.204 1.00 52.69 90 ALA A C 1
ATOM 672 O O . ALA A 1 90 ? 32.342 -19.067 -28.214 1.00 52.69 90 ALA A O 1
ATOM 673 N N . THR A 1 91 ? 30.783 -20.662 -27.992 1.00 57.69 91 THR A N 1
ATOM 674 C CA . THR A 1 91 ? 31.699 -21.796 -28.051 1.00 57.69 91 THR A CA 1
ATOM 675 C C . THR A 1 91 ? 31.558 -22.435 -29.431 1.00 57.69 91 THR A C 1
ATOM 677 O O . THR A 1 91 ? 30.674 -23.259 -29.673 1.00 57.69 91 THR A O 1
ATOM 680 N N . ARG A 1 92 ? 32.428 -22.027 -30.362 1.00 46.28 92 ARG A N 1
ATOM 681 C CA . ARG A 1 92 ? 32.713 -22.762 -31.600 1.00 46.28 92 ARG A CA 1
ATOM 682 C C . ARG A 1 92 ? 34.209 -22.816 -31.854 1.00 46.28 92 ARG A C 1
ATOM 684 O O . ARG A 1 92 ? 34.862 -21.765 -31.688 1.00 46.28 92 ARG A O 1
#